Protein AF-A0A7J4UK68-F1 (afdb_monomer)

Mean predicted aligned error: 4.25 Å

Radius of gyration: 15.67 Å; Cα contacts (8 Å, |Δi|>4): 111; chains: 1; bounding box: 33×49×38 Å

Solvent-accessible surface area (backbone atoms only — not comparable to full-atom values): 6223 Å² total; per-residue (Å²): 132,87,74,78,76,81,84,72,88,60,66,45,38,49,62,58,52,48,53,48,48,51,52,18,62,73,66,70,40,68,66,47,45,50,53,46,51,52,51,61,76,72,34,47,72,47,62,86,43,76,67,27,53,55,52,22,52,55,50,51,54,52,35,52,75,68,73,45,90,70,57,71,64,58,43,44,47,46,29,35,31,35,73,73,72,41,66,44,77,67,91,58,50,81,61,53,70,70,45,83,86,41,47,75,104

Structure (mmCIF, N/CA/C/O backbone):
data_AF-A0A7J4UK68-F1
#
_entry.id   AF-A0A7J4UK68-F1
#
loop_
_atom_site.group_PDB
_atom_site.id
_atom_site.type_symbol
_atom_site.label_atom_id
_atom_site.label_alt_id
_atom_site.label_comp_id
_atom_site.label_asym_id
_atom_site.label_entity_id
_atom_site.label_seq_id
_atom_site.pdbx_PDB_ins_code
_atom_site.Cartn_x
_atom_site.Cartn_y
_atom_site.Cartn_z
_atom_site.occupancy
_atom_site.B_iso_or_equiv
_atom_site.auth_seq_id
_atom_site.auth_comp_id
_atom_site.auth_asym_id
_atom_site.auth_atom_id
_atom_site.pdbx_PDB_model_num
ATOM 1 N N . MET A 1 1 ? -19.623 -34.377 0.934 1.00 41.94 1 MET A N 1
ATOM 2 C CA . MET A 1 1 ? -19.146 -33.380 -0.044 1.00 41.94 1 MET A CA 1
ATOM 3 C C . MET A 1 1 ? -18.475 -32.278 0.755 1.00 41.94 1 MET A C 1
ATOM 5 O O . MET A 1 1 ? -19.178 -31.466 1.338 1.00 41.94 1 MET A O 1
ATOM 9 N N . TYR A 1 2 ? -17.153 -32.340 0.921 1.00 43.62 2 TYR A N 1
ATOM 10 C CA . TYR A 1 2 ? -16.415 -31.311 1.655 1.00 43.62 2 TYR A CA 1
ATOM 11 C C . TYR A 1 2 ? -16.404 -30.043 0.801 1.00 43.62 2 TYR A C 1
ATOM 13 O O . TYR A 1 2 ? -15.797 -30.022 -0.267 1.00 43.62 2 TYR A O 1
ATOM 21 N N . GLY A 1 3 ? -17.147 -29.024 1.230 1.00 48.81 3 GLY A N 1
ATOM 22 C CA . GLY A 1 3 ? -17.009 -27.686 0.677 1.00 48.81 3 GLY A CA 1
ATOM 23 C C . GLY A 1 3 ? -15.612 -27.193 1.022 1.00 48.81 3 GLY A C 1
ATOM 24 O O . GLY A 1 3 ? -15.271 -27.100 2.196 1.00 48.81 3 GLY A O 1
ATOM 25 N N . HIS A 1 4 ? -14.788 -26.941 0.011 1.00 53.34 4 HIS A N 1
ATOM 26 C CA . HIS A 1 4 ? -13.544 -26.216 0.211 1.00 53.34 4 HIS A CA 1
ATOM 27 C C . HIS A 1 4 ? -13.910 -24.803 0.676 1.00 53.34 4 HIS A C 1
ATOM 29 O O . HIS A 1 4 ? -14.329 -23.972 -0.130 1.00 53.34 4 HIS A O 1
ATOM 35 N N . GLU A 1 5 ? -13.792 -24.534 1.976 1.00 56.72 5 GLU A N 1
ATOM 36 C CA . GLU A 1 5 ? -13.681 -23.164 2.461 1.00 56.72 5 GLU A CA 1
ATOM 37 C C . GLU A 1 5 ? -12.430 -22.575 1.814 1.00 56.72 5 GLU A C 1
ATOM 39 O O . GLU A 1 5 ? -11.308 -23.007 2.077 1.00 56.72 5 GLU A O 1
ATOM 44 N N . ASN A 1 6 ? -12.622 -21.633 0.894 1.00 60.66 6 ASN A N 1
ATOM 45 C CA . ASN A 1 6 ? -11.520 -20.902 0.294 1.00 60.66 6 ASN A CA 1
ATOM 46 C C . ASN A 1 6 ? -11.016 -19.899 1.341 1.00 60.66 6 ASN A C 1
ATOM 48 O O . ASN A 1 6 ? -11.461 -18.752 1.383 1.00 60.66 6 ASN A O 1
ATOM 52 N N . THR A 1 7 ? -10.167 -20.357 2.259 1.00 75.94 7 THR A N 1
ATOM 53 C CA . THR A 1 7 ? -9.585 -19.515 3.305 1.00 75.94 7 THR A CA 1
ATOM 54 C C . THR A 1 7 ? -8.561 -18.579 2.667 1.00 75.94 7 THR A C 1
ATOM 56 O O . THR A 1 7 ? -7.412 -18.958 2.449 1.00 75.94 7 THR A O 1
ATOM 59 N N . ALA A 1 8 ? -8.986 -17.361 2.331 1.00 84.75 8 ALA A N 1
ATOM 60 C CA . ALA A 1 8 ? -8.096 -16.302 1.869 1.00 84.75 8 ALA A CA 1
ATOM 61 C C . ALA A 1 8 ? -7.626 -15.458 3.060 1.00 84.75 8 ALA A C 1
ATOM 63 O O . ALA A 1 8 ? -8.436 -15.013 3.874 1.00 84.75 8 ALA A O 1
ATOM 64 N N . VAL A 1 9 ? -6.319 -15.206 3.145 1.00 93.56 9 VAL A N 1
ATOM 65 C CA . VAL A 1 9 ? -5.770 -14.231 4.094 1.00 93.56 9 VAL A CA 1
ATOM 66 C C . VAL A 1 9 ? -6.004 -12.836 3.525 1.00 93.56 9 VAL A C 1
ATOM 68 O O . VAL A 1 9 ? -5.503 -12.507 2.451 1.00 93.56 9 VAL A O 1
ATOM 71 N N . LEU A 1 10 ? -6.773 -12.013 4.238 1.00 96.12 10 LEU A N 1
ATOM 72 C CA . LEU A 1 10 ? -6.981 -10.617 3.868 1.00 96.12 10 LEU A CA 1
ATOM 73 C C . LEU A 1 10 ? -5.874 -9.748 4.462 1.00 96.12 10 LEU A C 1
ATOM 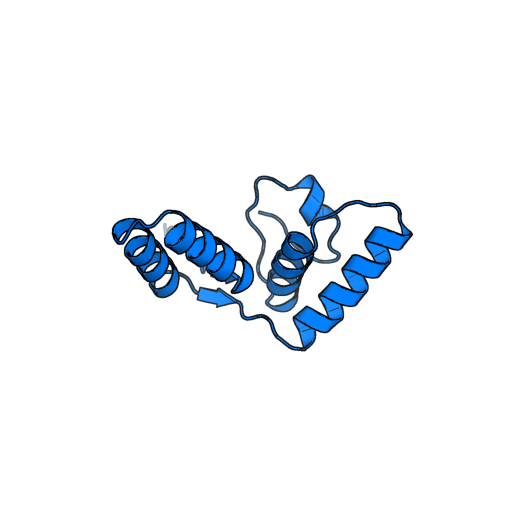75 O O . LEU A 1 10 ? -5.566 -9.825 5.654 1.00 96.12 10 LEU A O 1
ATOM 79 N N . ALA A 1 11 ? -5.303 -8.897 3.617 1.00 97.88 11 ALA A N 1
ATOM 80 C CA . ALA A 1 11 ? -4.207 -8.023 3.983 1.00 97.88 11 ALA A CA 1
ATOM 81 C C . ALA A 1 11 ? -4.419 -6.600 3.458 1.00 97.88 11 ALA A C 1
ATOM 83 O O . ALA A 1 11 ? -5.17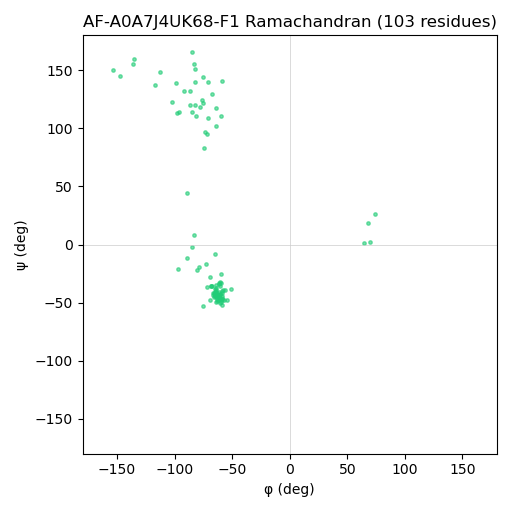2 -6.365 2.511 1.00 97.88 11 ALA A O 1
ATOM 84 N N . THR A 1 12 ? -3.728 -5.647 4.073 1.00 98.19 12 THR A N 1
ATOM 85 C CA . THR A 1 12 ? -3.592 -4.273 3.586 1.00 98.19 12 THR A CA 1
ATOM 86 C C . THR A 1 12 ? -2.143 -3.826 3.727 1.00 98.19 12 THR A C 1
ATOM 88 O O . THR A 1 12 ? -1.401 -4.355 4.551 1.00 98.19 12 THR A O 1
ATOM 91 N N . THR A 1 13 ? -1.711 -2.856 2.928 1.00 98.44 13 THR A N 1
ATOM 92 C CA . THR A 1 13 ? -0.350 -2.321 3.034 1.00 98.44 13 THR A CA 1
ATOM 93 C C . THR A 1 13 ? -0.264 -1.264 4.131 1.00 98.44 13 THR A C 1
ATOM 95 O O . THR A 1 13 ? -1.243 -0.574 4.438 1.00 98.44 13 THR A O 1
ATOM 98 N N . SER A 1 14 ? 0.929 -1.062 4.689 1.00 98.25 14 SER A N 1
ATOM 99 C CA . SER A 1 14 ? 1.181 0.052 5.608 1.00 98.25 14 SER A CA 1
ATOM 100 C C . SER A 1 14 ? 0.918 1.423 4.960 1.00 98.25 14 SER A C 1
ATOM 102 O O . SER A 1 14 ? 0.571 2.372 5.659 1.00 98.25 14 SER A O 1
ATOM 104 N N . VAL A 1 15 ? 1.015 1.523 3.626 1.00 98.31 15 VAL A N 1
ATOM 105 C CA . VAL A 1 15 ? 0.694 2.735 2.849 1.00 98.31 15 VAL A CA 1
ATOM 106 C C . VAL A 1 15 ? -0.808 3.014 2.853 1.00 98.31 15 VAL A C 1
ATOM 108 O O . VAL A 1 15 ? -1.207 4.131 3.174 1.00 98.31 15 VAL A O 1
ATOM 111 N N . ASN A 1 16 ? -1.642 2.002 2.593 1.00 98.19 16 ASN A N 1
ATOM 112 C CA . ASN A 1 16 ? -3.097 2.142 2.697 1.00 98.19 16 ASN A CA 1
ATOM 113 C C . ASN A 1 16 ? -3.509 2.517 4.125 1.00 98.19 16 ASN A C 1
ATOM 115 O O . ASN A 1 16 ? -4.356 3.384 4.329 1.00 98.19 16 ASN A O 1
ATOM 119 N N . LEU A 1 17 ? -2.900 1.876 5.129 1.00 98.31 17 LEU A N 1
ATOM 120 C CA . LEU A 1 17 ? -3.199 2.169 6.527 1.00 98.31 17 LEU A CA 1
ATOM 121 C C . LEU A 1 17 ? -2.807 3.608 6.901 1.00 98.31 17 LEU A C 1
ATOM 123 O O . LEU A 1 17 ? -3.560 4.290 7.596 1.00 98.31 17 LEU A O 1
ATOM 127 N N . PHE A 1 18 ? -1.677 4.100 6.387 1.00 98.19 18 PHE A N 1
ATOM 128 C CA . PHE A 1 18 ? -1.296 5.507 6.494 1.00 98.19 18 PHE A CA 1
ATOM 129 C C . PHE A 1 18 ? -2.348 6.436 5.868 1.00 98.19 18 PHE A C 1
ATOM 131 O O . PHE A 1 18 ? -2.745 7.408 6.511 1.00 98.19 18 PHE A O 1
ATOM 138 N N . GLU A 1 19 ? -2.834 6.146 4.656 1.00 98.06 19 GLU A N 1
ATOM 139 C CA . GLU A 1 19 ? -3.859 6.965 3.991 1.00 98.06 19 GLU A CA 1
ATOM 140 C C . GLU A 1 19 ? -5.172 7.005 4.787 1.00 98.06 19 GLU A C 1
ATOM 142 O 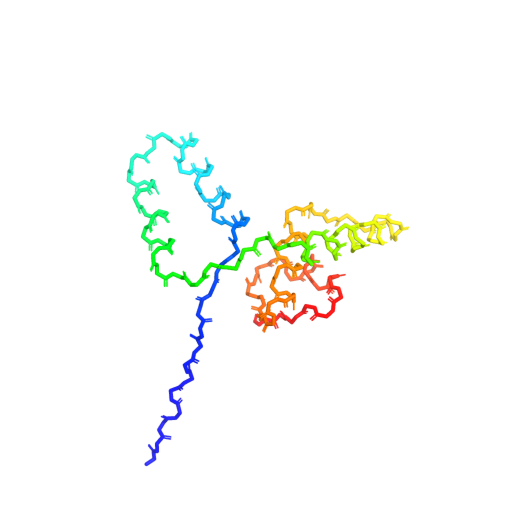O . GLU A 1 19 ? -5.770 8.075 4.942 1.00 98.06 19 GLU A O 1
ATOM 147 N N . LEU A 1 20 ? -5.584 5.867 5.353 1.00 98.25 20 LEU A N 1
ATOM 148 C CA . LEU A 1 20 ? -6.761 5.770 6.215 1.00 98.25 20 LEU A CA 1
ATOM 149 C C . LEU A 1 20 ? -6.602 6.594 7.496 1.00 98.25 20 LEU A C 1
ATOM 151 O O . LEU A 1 20 ? -7.483 7.393 7.819 1.00 98.25 20 LEU A O 1
ATOM 155 N N . PHE A 1 21 ? -5.476 6.460 8.205 1.00 98.50 21 PHE A N 1
ATOM 156 C CA . PHE A 1 21 ? -5.216 7.271 9.396 1.00 98.50 21 PHE A CA 1
ATOM 157 C C . PHE A 1 21 ? -5.156 8.757 9.059 1.00 98.50 21 PHE A C 1
ATOM 159 O O . PHE A 1 21 ? -5.781 9.559 9.752 1.00 98.50 21 PHE A O 1
ATOM 166 N N . TYR A 1 22 ? -4.464 9.135 7.982 1.00 98.44 22 TYR A N 1
ATOM 167 C CA . TYR A 1 22 ? -4.424 10.519 7.518 1.00 98.44 22 TYR A CA 1
ATOM 168 C C . TYR A 1 22 ? -5.838 11.069 7.291 1.00 98.44 22 TYR A C 1
ATOM 170 O O . TYR A 1 22 ? -6.163 12.142 7.799 1.00 98.44 22 TYR A O 1
ATOM 178 N N . GLY A 1 23 ? -6.703 10.323 6.596 1.00 98.19 23 GLY A N 1
ATOM 179 C CA . GLY A 1 23 ? -8.101 10.698 6.382 1.00 98.19 23 GLY A CA 1
ATOM 180 C C . GLY A 1 23 ? -8.894 10.824 7.686 1.00 98.19 23 GLY A C 1
ATOM 181 O O . GLY A 1 23 ? -9.592 11.821 7.891 1.00 98.19 23 GLY A O 1
ATOM 182 N N . ALA A 1 24 ? -8.745 9.861 8.598 1.00 98.31 24 ALA A N 1
ATOM 183 C CA . ALA A 1 24 ? -9.413 9.871 9.895 1.00 98.31 24 ALA A CA 1
ATOM 184 C C . ALA A 1 24 ? -9.010 11.093 10.736 1.00 98.31 24 ALA A C 1
ATOM 186 O O . ALA A 1 24 ? -9.883 11.845 11.175 1.00 98.31 24 ALA A O 1
ATOM 187 N N . TYR A 1 25 ? -7.711 11.361 10.886 1.00 98.38 25 TYR A N 1
ATOM 188 C CA . TYR A 1 25 ? -7.219 12.528 11.623 1.00 98.38 25 TYR A CA 1
ATOM 189 C C . TYR A 1 25 ? -7.606 13.846 10.953 1.00 98.38 25 TYR A C 1
ATOM 191 O O . TYR A 1 25 ? -8.049 14.770 11.634 1.00 98.38 25 TYR A O 1
ATOM 199 N N . LYS A 1 26 ? -7.518 13.927 9.621 1.00 98.31 26 LYS A N 1
ATOM 200 C CA . LYS A 1 26 ? -7.934 15.113 8.860 1.00 98.31 26 LYS A CA 1
ATOM 201 C C . LYS A 1 26 ? -9.422 15.423 9.029 1.00 98.31 26 LYS A C 1
ATOM 203 O O . LYS A 1 26 ? -9.797 16.590 9.022 1.00 98.31 26 LYS A O 1
ATOM 208 N N . SER A 1 27 ? -10.264 14.401 9.186 1.00 97.56 27 SER A N 1
ATOM 209 C CA . SER A 1 27 ? -11.705 14.579 9.398 1.00 97.56 27 SER A CA 1
ATOM 210 C C . SER A 1 27 ? -12.074 15.111 10.789 1.00 97.56 27 SER A C 1
ATOM 212 O O . SER A 1 27 ? -13.203 15.551 10.984 1.00 97.56 27 SER A O 1
ATOM 214 N N . GLY A 1 28 ? -11.164 15.036 11.770 1.00 95.69 28 GLY A N 1
ATOM 215 C CA . GLY A 1 28 ? -11.438 15.393 13.168 1.00 95.69 28 GLY A CA 1
ATOM 216 C C . GLY A 1 28 ? -12.382 14.432 13.910 1.00 95.69 28 GLY A C 1
ATOM 217 O O . GLY A 1 28 ? -12.698 14.661 15.075 1.00 95.69 28 GLY A O 1
ATOM 218 N N . SER A 1 29 ? -12.835 13.348 13.271 1.00 96.50 29 SER A N 1
ATOM 219 C CA . SER A 1 29 ? -13.770 12.378 13.848 1.00 96.50 29 SER A CA 1
ATOM 220 C C . SER A 1 29 ? -13.040 11.321 14.678 1.00 96.50 29 SER A C 1
ATOM 222 O O . SER A 1 29 ? -12.329 10.472 14.138 1.00 96.50 29 SER A O 1
ATOM 224 N N . HIS A 1 30 ? -13.276 11.306 15.995 1.00 97.38 30 HIS A N 1
ATOM 225 C CA . HIS A 1 30 ? -12.762 10.244 16.868 1.00 97.38 30 HIS A CA 1
ATOM 226 C C . HIS A 1 30 ? -13.289 8.860 16.465 1.00 97.38 30 HIS A C 1
ATOM 228 O O . HIS A 1 30 ? -12.547 7.883 16.504 1.00 97.38 30 HIS A O 1
ATOM 234 N N . LYS A 1 31 ? -14.545 8.793 16.004 1.00 98.19 31 LYS A N 1
ATOM 235 C CA . LYS A 1 31 ? -15.152 7.568 15.478 1.00 98.19 31 LYS A CA 1
ATOM 236 C C . LYS A 1 31 ? -14.332 6.992 14.317 1.00 98.19 31 LYS A C 1
ATOM 238 O O . LYS A 1 31 ? -13.998 5.816 14.353 1.00 98.19 31 LYS A O 1
ATOM 243 N N . ASN A 1 32 ? -13.941 7.820 13.346 1.00 98.19 32 ASN A N 1
ATOM 244 C CA . ASN A 1 32 ? -13.167 7.354 12.189 1.00 98.19 32 ASN A CA 1
ATOM 245 C C . ASN A 1 32 ? -11.788 6.830 12.616 1.00 98.19 32 ASN A C 1
ATOM 247 O O . ASN A 1 32 ? -11.287 5.868 12.048 1.00 98.19 32 ASN A O 1
ATOM 251 N N . ILE A 1 33 ? -11.167 7.438 13.634 1.00 98.50 33 ILE A N 1
ATOM 252 C CA . ILE A 1 33 ? -9.884 6.958 14.172 1.00 98.50 33 ILE A CA 1
ATOM 253 C C . ILE A 1 33 ? -10.042 5.557 14.778 1.00 98.50 33 ILE A C 1
ATOM 255 O O . ILE A 1 33 ? -9.163 4.717 14.591 1.00 98.50 33 ILE A O 1
ATOM 259 N N . LEU A 1 34 ? -11.140 5.302 15.496 1.00 98.50 34 LEU A N 1
ATOM 260 C CA . LEU A 1 34 ? -11.433 3.981 16.055 1.00 98.50 34 LEU A CA 1
ATOM 261 C C . LEU A 1 34 ? -11.687 2.950 14.949 1.00 98.50 34 LEU A C 1
ATOM 263 O O . LEU A 1 34 ? -11.060 1.900 14.964 1.00 98.50 34 LEU A O 1
ATOM 267 N N . GLU A 1 35 ? -12.485 3.290 13.935 1.00 98.25 35 GLU A N 1
ATOM 268 C CA . GLU A 1 35 ? -12.749 2.396 12.797 1.00 98.25 35 GLU A CA 1
ATOM 269 C C . GLU A 1 35 ? -11.461 2.005 12.050 1.00 98.25 35 GLU A C 1
ATOM 271 O O . GLU A 1 35 ? -11.276 0.845 11.686 1.00 98.25 35 GLU A O 1
ATOM 276 N N . VAL A 1 36 ? -10.519 2.938 11.864 1.00 98.31 36 VAL A N 1
ATOM 277 C CA . VAL A 1 36 ? -9.224 2.618 11.238 1.00 98.31 36 VAL A CA 1
ATOM 278 C C . VAL A 1 36 ? -8.364 1.712 12.128 1.00 98.31 36 VAL A C 1
ATOM 280 O O . VAL A 1 36 ? -7.688 0.821 11.612 1.00 98.31 36 VAL A O 1
ATOM 283 N N . LYS A 1 37 ? -8.402 1.880 13.457 1.00 98.31 37 LYS A N 1
ATOM 284 C CA . LYS A 1 37 ? -7.723 0.959 14.388 1.00 98.31 37 LYS A CA 1
ATOM 285 C C . LYS A 1 37 ? -8.330 -0.443 14.341 1.00 98.31 37 LYS A C 1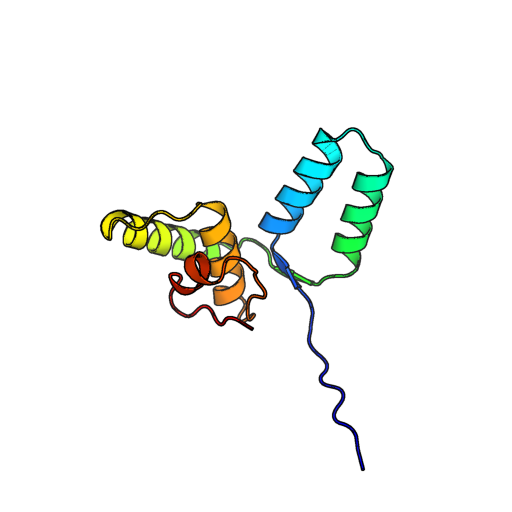
ATOM 287 O O . LYS A 1 37 ? -7.588 -1.420 14.385 1.00 98.31 37 LYS A O 1
ATOM 292 N N . ASP A 1 38 ? -9.646 -0.550 14.201 1.00 98.19 38 ASP A N 1
ATOM 293 C CA . ASP A 1 38 ? -10.318 -1.842 14.056 1.00 98.19 38 ASP A CA 1
ATOM 294 C C . ASP A 1 38 ? -9.902 -2.539 12.751 1.00 98.19 38 ASP A C 1
ATOM 296 O O . ASP A 1 38 ? -9.594 -3.733 12.763 1.00 98.19 38 ASP A O 1
ATOM 300 N N . ILE A 1 39 ? -9.781 -1.791 11.645 1.00 97.19 39 ILE A N 1
ATOM 301 C CA . ILE A 1 39 ? -9.213 -2.297 10.381 1.00 97.19 39 ILE A CA 1
ATOM 302 C C . ILE A 1 39 ? -7.777 -2.790 10.588 1.00 97.19 39 ILE A C 1
ATOM 304 O O . ILE A 1 39 ? -7.450 -3.898 10.161 1.00 97.19 39 ILE A O 1
ATOM 308 N N . GLN A 1 40 ? -6.927 -2.001 11.257 1.00 97.69 40 GLN A N 1
ATOM 309 C CA . GLN A 1 40 ? -5.541 -2.384 11.545 1.00 97.69 40 GLN A CA 1
ATOM 310 C C . GLN A 1 40 ? -5.454 -3.708 12.314 1.00 97.69 40 GLN A C 1
ATOM 312 O O . GLN A 1 40 ? -4.569 -4.512 12.040 1.00 97.69 40 GLN A O 1
ATOM 317 N N . ASN A 1 41 ? -6.359 -3.933 13.266 1.00 97.38 41 ASN A N 1
ATOM 318 C CA . ASN A 1 41 ? -6.370 -5.142 14.090 1.00 97.38 41 ASN A CA 1
ATOM 319 C C . ASN A 1 41 ? -6.967 -6.363 13.371 1.00 97.38 41 ASN A C 1
ATOM 321 O O . ASN A 1 41 ? -6.734 -7.492 13.796 1.00 97.38 41 ASN A O 1
ATOM 325 N N . SER A 1 42 ? -7.745 -6.145 12.308 1.00 96.69 42 SER A N 1
ATOM 326 C CA . SER A 1 42 ? -8.485 -7.204 11.608 1.00 96.69 42 SER A CA 1
ATOM 327 C C . SER A 1 42 ? -7.765 -7.744 10.371 1.00 96.69 42 SER A C 1
ATOM 329 O O . SER A 1 42 ? -8.087 -8.837 9.910 1.00 96.69 42 SER A O 1
ATOM 331 N N . LEU A 1 43 ? -6.824 -6.984 9.804 1.00 97.00 43 LEU A N 1
ATOM 332 C CA . LEU A 1 43 ? -6.121 -7.334 8.569 1.00 97.00 43 LEU A CA 1
ATOM 333 C C . LEU A 1 43 ? -4.645 -7.627 8.824 1.00 97.00 43 LEU A C 1
ATOM 335 O O . LEU A 1 43 ? -4.002 -7.000 9.664 1.00 97.00 43 LEU A O 1
ATOM 339 N N . HIS A 1 44 ? -4.076 -8.528 8.025 1.00 97.69 44 HIS A N 1
ATOM 340 C CA . HIS A 1 44 ? -2.628 -8.673 7.976 1.00 97.69 44 HIS A CA 1
ATOM 341 C C . HIS A 1 44 ? -1.994 -7.417 7.352 1.00 97.69 44 HIS A C 1
ATOM 343 O O . HIS A 1 44 ? -2.423 -6.961 6.291 1.00 97.69 44 HIS A O 1
ATOM 349 N N . ILE A 1 45 ? -0.985 -6.838 8.009 1.00 98.12 45 ILE A N 1
ATOM 350 C CA . ILE A 1 45 ? -0.339 -5.609 7.534 1.00 98.12 45 ILE A CA 1
ATOM 351 C C . ILE A 1 45 ? 0.939 -5.948 6.770 1.00 98.12 45 ILE A C 1
ATOM 353 O O . ILE A 1 45 ? 1.924 -6.391 7.359 1.00 98.12 45 ILE A O 1
ATOM 357 N N . LEU A 1 46 ? 0.932 -5.671 5.468 1.00 98.44 46 LEU A N 1
ATOM 358 C CA . LEU A 1 46 ? 2.105 -5.769 4.606 1.00 98.44 46 LEU A CA 1
ATOM 359 C C . LEU A 1 46 ? 2.955 -4.508 4.774 1.00 98.44 46 LEU A C 1
ATOM 361 O O . LEU A 1 46 ? 2.550 -3.405 4.388 1.00 98.44 46 LEU A O 1
ATOM 365 N N . ASN A 1 47 ? 4.123 -4.657 5.392 1.00 97.94 47 ASN A N 1
ATOM 366 C CA . ASN A 1 47 ? 4.990 -3.532 5.718 1.00 97.94 47 ASN A CA 1
ATOM 367 C C . ASN A 1 47 ? 5.846 -3.099 4.524 1.00 97.94 47 ASN A C 1
ATOM 369 O O . ASN A 1 47 ? 6.236 -3.897 3.677 1.00 97.94 47 ASN A O 1
ATOM 373 N N . LEU A 1 48 ? 6.198 -1.814 4.493 1.00 97.00 48 LEU A N 1
ATOM 374 C CA . LEU A 1 48 ? 7.141 -1.284 3.516 1.00 97.00 48 LEU A CA 1
ATOM 375 C C . LEU A 1 48 ? 8.568 -1.735 3.870 1.00 97.00 48 LEU A C 1
ATOM 377 O O . LEU A 1 48 ? 9.226 -1.138 4.721 1.00 97.00 48 LEU A O 1
ATOM 381 N N . SER A 1 49 ? 9.028 -2.804 3.224 1.00 98.00 49 SER A N 1
ATOM 382 C CA . SER A 1 49 ? 10.364 -3.378 3.407 1.00 98.00 49 SER A CA 1
ATOM 383 C C . SER A 1 49 ? 11.432 -2.690 2.545 1.00 98.00 49 SER A C 1
ATOM 385 O O . SER A 1 49 ? 11.123 -1.976 1.588 1.00 98.00 49 SER A O 1
ATOM 387 N N . SER A 1 50 ? 12.713 -2.936 2.850 1.00 97.81 50 SER A N 1
ATOM 388 C CA . SER A 1 50 ? 13.848 -2.473 2.030 1.00 97.81 50 SER A CA 1
ATOM 389 C C . SER A 1 50 ? 13.769 -2.992 0.585 1.00 97.81 50 SER A C 1
ATOM 391 O O . SER A 1 50 ? 14.030 -2.256 -0.366 1.00 97.81 50 SER A O 1
ATOM 393 N N . THR A 1 51 ? 13.339 -4.242 0.407 1.00 97.88 51 THR A N 1
ATOM 394 C CA . THR A 1 51 ? 13.113 -4.846 -0.910 1.00 97.88 51 THR A CA 1
ATOM 395 C C . THR A 1 51 ? 11.987 -4.140 -1.663 1.00 97.88 51 THR A C 1
ATOM 397 O O . THR A 1 51 ? 12.149 -3.809 -2.841 1.00 97.88 51 THR A O 1
ATOM 400 N N . ALA A 1 52 ? 10.870 -3.847 -0.986 1.00 97.69 52 ALA A N 1
ATOM 401 C CA . ALA A 1 52 ? 9.744 -3.145 -1.591 1.00 97.69 52 ALA A CA 1
ATOM 402 C C . ALA A 1 52 ? 10.110 -1.713 -2.014 1.00 97.69 52 ALA A C 1
ATOM 404 O O . ALA A 1 52 ? 9.750 -1.305 -3.117 1.00 97.69 52 ALA A O 1
ATOM 405 N N . VAL A 1 53 ? 10.870 -0.957 -1.206 1.00 97.38 53 VAL A N 1
ATOM 406 C CA . VAL A 1 53 ? 11.280 0.413 -1.588 1.00 97.38 53 VAL A CA 1
ATOM 407 C C . VAL A 1 53 ? 12.212 0.424 -2.797 1.00 97.38 53 VAL A C 1
ATOM 409 O O . VAL A 1 53 ? 12.028 1.245 -3.697 1.00 97.38 53 VAL A O 1
ATOM 412 N N . GLU A 1 54 ? 13.178 -0.497 -2.867 1.00 98.31 54 GLU A N 1
ATOM 413 C CA . GLU A 1 5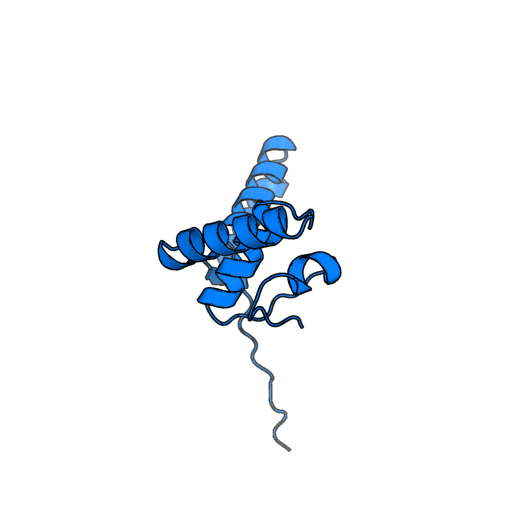4 ? 14.093 -0.578 -4.009 1.00 98.31 54 GLU A CA 1
ATOM 414 C C . GLU A 1 54 ? 13.330 -0.928 -5.293 1.00 98.31 54 GLU A C 1
ATOM 416 O O . GLU A 1 54 ? 13.509 -0.289 -6.337 1.00 98.31 54 GLU A O 1
ATOM 421 N N . ARG A 1 55 ? 12.434 -1.917 -5.216 1.00 97.94 55 ARG A N 1
ATOM 422 C CA . ARG A 1 55 ? 11.630 -2.348 -6.360 1.00 97.94 55 ARG A CA 1
ATOM 423 C C . ARG A 1 55 ? 10.617 -1.285 -6.789 1.00 97.94 55 ARG A C 1
ATOM 425 O O . ARG A 1 55 ? 10.432 -1.089 -7.991 1.00 97.94 55 ARG A O 1
ATOM 432 N N . ALA A 1 56 ? 10.041 -0.537 -5.850 1.00 97.94 56 ALA A N 1
ATOM 433 C CA . ALA A 1 56 ? 9.114 0.547 -6.155 1.00 97.94 56 ALA A CA 1
ATOM 434 C C . ALA A 1 56 ? 9.835 1.689 -6.880 1.00 97.94 56 ALA A C 1
ATOM 436 O O . ALA A 1 56 ? 9.343 2.181 -7.895 1.00 97.94 56 ALA A O 1
ATOM 437 N N . GLY A 1 57 ? 11.039 2.058 -6.426 1.00 97.81 57 GLY A N 1
ATOM 438 C CA . GLY A 1 57 ? 11.868 3.069 -7.085 1.00 97.81 57 GLY A CA 1
ATOM 439 C C . GLY A 1 57 ? 12.236 2.682 -8.520 1.00 97.81 57 GLY A C 1
ATOM 440 O O . GLY A 1 57 ? 12.051 3.478 -9.443 1.00 97.81 57 GLY A O 1
ATOM 441 N N . LYS A 1 58 ? 12.681 1.434 -8.729 1.00 97.81 58 LYS A N 1
ATOM 442 C CA . LYS A 1 58 ? 12.958 0.887 -10.070 1.00 97.81 58 LYS A CA 1
ATOM 443 C C . LYS A 1 58 ? 11.717 0.926 -10.967 1.00 97.81 58 LYS A C 1
ATOM 445 O O . LYS A 1 58 ? 11.801 1.371 -12.111 1.00 97.81 58 LYS A O 1
ATOM 450 N N . THR A 1 59 ? 10.570 0.508 -10.436 1.00 97.25 59 THR A N 1
ATOM 451 C CA . THR A 1 59 ? 9.295 0.464 -11.165 1.00 97.25 59 THR A CA 1
ATOM 452 C C . THR A 1 59 ? 8.824 1.861 -11.562 1.00 97.25 59 THR A C 1
ATOM 454 O O . THR A 1 59 ? 8.534 2.100 -12.733 1.00 97.25 59 THR A O 1
ATOM 457 N N . LEU A 1 60 ? 8.809 2.815 -10.627 1.00 97.06 60 LEU A N 1
ATOM 458 C CA . LEU A 1 60 ? 8.377 4.188 -10.893 1.00 97.06 60 LEU A CA 1
ATOM 459 C C . LEU A 1 60 ? 9.272 4.868 -11.938 1.00 97.06 60 LEU A C 1
ATOM 461 O O . LEU A 1 60 ? 8.767 5.492 -12.870 1.00 97.06 60 LEU A O 1
ATOM 465 N N . ALA A 1 61 ? 10.595 4.698 -11.834 1.00 97.00 61 ALA A N 1
ATOM 466 C CA . ALA A 1 61 ? 11.541 5.243 -12.806 1.00 97.00 61 ALA A CA 1
ATOM 46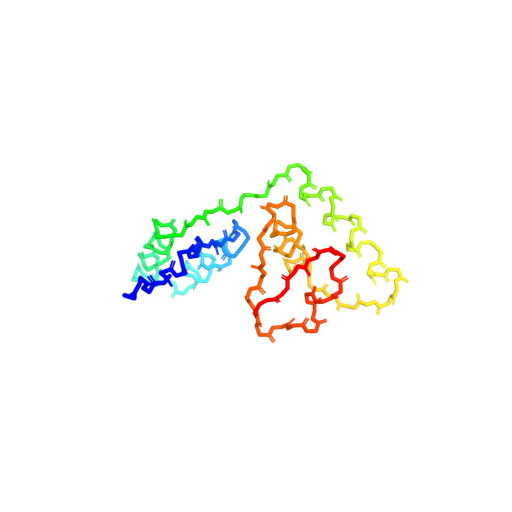7 C C . ALA A 1 61 ? 11.307 4.682 -14.221 1.00 97.00 61 ALA A C 1
ATOM 469 O O . ALA A 1 61 ? 11.320 5.437 -15.197 1.00 97.00 61 ALA A O 1
ATOM 470 N N . ALA A 1 62 ? 11.053 3.375 -14.340 1.00 96.50 62 ALA A N 1
ATOM 471 C CA . ALA A 1 62 ? 10.743 2.740 -15.617 1.00 96.50 62 ALA A CA 1
ATOM 472 C C . ALA A 1 62 ? 9.421 3.255 -16.216 1.00 96.50 62 ALA A C 1
ATOM 474 O O . ALA A 1 62 ? 9.374 3.583 -17.402 1.00 96.50 62 ALA A O 1
ATOM 475 N N . LEU A 1 63 ? 8.372 3.392 -15.398 1.00 95.06 63 LEU A N 1
ATOM 476 C CA . LEU A 1 63 ? 7.069 3.905 -15.834 1.00 95.06 63 LEU A CA 1
ATOM 477 C C . LEU A 1 63 ? 7.148 5.369 -16.281 1.00 95.06 63 LEU A C 1
ATOM 479 O O . LEU A 1 63 ? 6.623 5.712 -17.341 1.00 95.06 63 LEU A O 1
ATOM 483 N N . HIS A 1 64 ? 7.875 6.213 -15.546 1.00 94.75 64 HIS A N 1
ATOM 484 C CA . HIS A 1 64 ? 8.117 7.601 -15.941 1.00 94.75 64 HIS A CA 1
ATOM 485 C C . HIS A 1 64 ? 8.890 7.699 -17.257 1.00 94.75 64 HIS A C 1
ATOM 487 O O . HIS A 1 64 ? 8.507 8.468 -18.138 1.00 94.75 64 HIS A O 1
ATOM 493 N N . LYS A 1 65 ? 9.935 6.881 -17.437 1.00 95.94 65 LYS A N 1
ATOM 494 C CA . LYS A 1 65 ? 10.689 6.820 -18.698 1.00 95.94 65 LYS A CA 1
ATOM 495 C C . LYS A 1 65 ? 9.807 6.398 -19.879 1.00 95.94 65 LYS A C 1
ATOM 497 O O . LYS A 1 65 ? 10.025 6.860 -20.994 1.00 95.94 65 LYS A O 1
ATOM 502 N N . ALA A 1 66 ? 8.803 5.559 -19.634 1.00 94.25 66 ALA A N 1
ATOM 503 C CA . ALA A 1 66 ? 7.813 5.136 -20.621 1.00 94.25 66 ALA A CA 1
ATOM 504 C C . ALA A 1 66 ? 6.646 6.133 -20.808 1.00 94.25 66 ALA A C 1
ATOM 506 O O . ALA A 1 66 ? 5.659 5.794 -21.459 1.00 94.25 66 ALA A O 1
ATOM 507 N N . GLY A 1 67 ? 6.704 7.334 -20.216 1.00 93.69 67 GLY A N 1
ATOM 508 C CA . GLY A 1 67 ? 5.641 8.344 -20.315 1.00 93.69 67 GLY A CA 1
ATOM 509 C C . GLY A 1 67 ? 4.339 7.951 -19.611 1.00 93.69 67 GLY A C 1
ATOM 510 O O . GLY A 1 67 ? 3.273 8.486 -19.910 1.00 93.69 67 GLY A O 1
ATOM 511 N N . THR A 1 68 ? 4.401 6.987 -18.693 1.00 90.50 68 THR A N 1
ATOM 512 C CA . THR A 1 68 ? 3.231 6.444 -18.011 1.00 90.50 68 THR A CA 1
ATOM 513 C C . THR A 1 68 ? 3.036 7.126 -16.663 1.00 90.50 68 THR A C 1
ATOM 515 O O . THR A 1 68 ? 3.833 6.948 -15.745 1.00 90.50 68 THR A O 1
ATOM 518 N N . LEU A 1 69 ? 1.941 7.877 -16.535 1.00 87.25 69 LEU A N 1
ATOM 519 C CA . LEU A 1 69 ? 1.542 8.500 -15.274 1.00 87.25 69 LEU A CA 1
ATOM 520 C C . LEU A 1 69 ? 0.920 7.465 -14.333 1.00 87.25 69 LEU A C 1
ATOM 522 O O . LEU A 1 69 ? -0.053 6.795 -14.694 1.00 87.25 69 LEU A O 1
ATOM 526 N N . ILE A 1 70 ? 1.481 7.359 -13.135 1.00 91.81 70 ILE A N 1
ATOM 527 C CA . ILE A 1 70 ? 0.962 6.586 -12.009 1.00 91.81 70 ILE A CA 1
ATOM 528 C C . ILE A 1 70 ? 1.337 7.312 -10.716 1.00 91.81 70 ILE A C 1
ATOM 530 O O . ILE A 1 70 ? 2.405 7.917 -10.628 1.00 91.81 70 ILE A O 1
ATOM 534 N N . GLU A 1 71 ? 0.467 7.257 -9.715 1.00 94.06 71 GLU A N 1
ATOM 535 C CA . GLU A 1 71 ? 0.753 7.867 -8.421 1.00 94.06 71 GLU A CA 1
ATOM 536 C C . GLU A 1 71 ? 1.832 7.076 -7.677 1.00 94.06 71 GLU A C 1
ATOM 538 O O . GLU A 1 71 ? 1.823 5.844 -7.658 1.00 94.06 71 GLU A O 1
ATOM 543 N N . PHE A 1 72 ? 2.752 7.773 -7.005 1.00 94.56 72 PHE A N 1
ATOM 544 C CA . PHE A 1 72 ? 3.844 7.103 -6.291 1.00 94.56 72 PHE A CA 1
ATOM 545 C C . PHE A 1 72 ? 3.322 6.147 -5.203 1.00 94.56 72 PHE A C 1
ATOM 547 O O . PHE A 1 72 ? 3.921 5.100 -4.968 1.00 94.56 72 PHE A O 1
ATOM 554 N N . ARG A 1 73 ? 2.190 6.485 -4.561 1.00 95.69 73 ARG A N 1
ATOM 555 C CA . ARG A 1 73 ? 1.543 5.629 -3.556 1.00 95.69 73 ARG A CA 1
ATOM 556 C C . ARG A 1 73 ? 1.004 4.345 -4.176 1.00 95.69 73 ARG A C 1
ATOM 558 O O . ARG A 1 73 ? 1.253 3.289 -3.610 1.00 95.69 73 ARG A O 1
ATOM 565 N N . ASP A 1 74 ? 0.387 4.411 -5.359 1.00 96.50 74 ASP A N 1
ATOM 566 C CA . ASP A 1 74 ? -0.057 3.219 -6.098 1.00 96.50 74 ASP A CA 1
ATOM 567 C C . ASP A 1 74 ? 1.134 2.295 -6.402 1.00 96.50 74 ASP A C 1
ATOM 569 O O . ASP A 1 74 ? 1.046 1.082 -6.213 1.00 96.50 74 ASP A O 1
ATOM 573 N N . VAL A 1 75 ? 2.285 2.855 -6.800 1.00 97.69 75 VAL A N 1
ATOM 574 C CA . VAL A 1 75 ? 3.501 2.053 -7.027 1.00 97.69 75 VAL A CA 1
ATOM 575 C C . VAL A 1 75 ? 3.994 1.398 -5.739 1.00 97.69 75 VAL A C 1
ATOM 577 O O . VAL A 1 75 ? 4.345 0.219 -5.765 1.00 97.69 75 VAL A O 1
ATOM 580 N N . LEU A 1 76 ? 3.993 2.115 -4.611 1.00 98.25 76 LEU A N 1
ATOM 581 C CA . LEU A 1 76 ? 4.360 1.532 -3.318 1.00 98.25 76 LEU A CA 1
ATOM 582 C C . LEU A 1 76 ? 3.398 0.407 -2.917 1.00 98.25 76 LEU A C 1
ATOM 584 O O . LEU A 1 76 ? 3.855 -0.675 -2.564 1.00 98.25 76 LEU A O 1
ATOM 588 N N . ILE A 1 77 ? 2.085 0.629 -3.015 1.00 98.38 77 ILE A N 1
ATOM 589 C CA . ILE A 1 77 ? 1.054 -0.358 -2.662 1.00 98.38 77 ILE A CA 1
ATOM 590 C C . ILE A 1 77 ? 1.219 -1.627 -3.495 1.00 98.38 77 ILE A C 1
ATOM 592 O O . ILE A 1 77 ? 1.296 -2.724 -2.944 1.00 98.38 77 ILE A O 1
ATOM 596 N N . GLY A 1 78 ? 1.296 -1.479 -4.819 1.00 97.94 78 GLY A N 1
ATOM 597 C CA . GLY A 1 78 ? 1.407 -2.623 -5.713 1.00 97.94 78 GLY A CA 1
ATOM 598 C C . GLY A 1 78 ? 2.736 -3.356 -5.568 1.00 97.94 78 GLY A C 1
ATOM 599 O O . GLY A 1 78 ? 2.754 -4.578 -5.619 1.00 97.94 78 GLY A O 1
ATOM 600 N N . THR A 1 79 ? 3.834 -2.642 -5.313 1.00 98.25 79 THR A N 1
ATOM 601 C CA . THR A 1 79 ? 5.135 -3.292 -5.106 1.00 98.25 79 THR A CA 1
ATOM 602 C C . THR A 1 79 ? 5.210 -4.021 -3.766 1.00 98.25 79 THR A C 1
ATOM 604 O O . THR A 1 79 ? 5.801 -5.091 -3.705 1.00 98.25 79 THR A O 1
ATOM 607 N N . ILE A 1 80 ? 4.608 -3.488 -2.695 1.00 98.62 80 ILE A N 1
ATOM 608 C CA . ILE A 1 80 ? 4.503 -4.221 -1.424 1.00 98.62 80 ILE A CA 1
ATOM 609 C C . ILE A 1 80 ? 3.724 -5.520 -1.650 1.00 98.62 80 ILE A C 1
ATOM 611 O O . ILE A 1 80 ? 4.197 -6.581 -1.263 1.00 98.62 80 ILE A O 1
ATOM 615 N N . ALA A 1 81 ? 2.558 -5.448 -2.301 1.00 98.31 81 ALA A N 1
ATOM 616 C CA . ALA A 1 81 ? 1.753 -6.635 -2.582 1.00 98.31 81 ALA A CA 1
ATOM 617 C C . ALA A 1 81 ? 2.524 -7.666 -3.426 1.00 98.31 81 ALA A C 1
ATOM 619 O O . ALA A 1 81 ? 2.525 -8.845 -3.089 1.00 98.31 81 ALA A O 1
ATOM 620 N N . GLU A 1 82 ? 3.234 -7.219 -4.466 1.00 98.06 82 GLU A N 1
ATOM 621 C CA . GLU A 1 82 ? 4.051 -8.087 -5.320 1.00 98.06 82 GLU A CA 1
ATOM 622 C C . GLU A 1 82 ? 5.204 -8.751 -4.557 1.00 98.06 82 GLU A C 1
ATOM 624 O O . GLU A 1 82 ? 5.373 -9.964 -4.653 1.00 98.06 82 GLU A O 1
ATOM 629 N N . VAL A 1 83 ? 5.962 -7.991 -3.762 1.00 98.06 83 VAL A N 1
ATOM 630 C CA . VAL A 1 83 ? 7.098 -8.518 -2.988 1.00 98.06 83 VAL A CA 1
ATOM 631 C C . VAL A 1 83 ? 6.646 -9.526 -1.934 1.00 98.06 83 VAL A C 1
ATOM 633 O O . VAL A 1 83 ? 7.330 -10.522 -1.711 1.00 98.06 83 VAL A O 1
ATOM 636 N N . GLU A 1 84 ? 5.496 -9.288 -1.307 1.00 97.69 84 GLU A N 1
ATOM 637 C CA . GLU A 1 84 ? 4.935 -10.167 -0.277 1.00 97.69 84 GLU A CA 1
ATOM 638 C C . GLU A 1 84 ? 4.115 -11.333 -0.868 1.00 97.69 84 GLU A C 1
ATOM 640 O O . GLU A 1 84 ? 3.620 -12.178 -0.124 1.00 97.69 84 GLU A O 1
ATOM 645 N N . GLY A 1 85 ? 3.959 -11.406 -2.197 1.00 96.25 85 GLY A N 1
ATOM 646 C CA . GLY A 1 85 ? 3.250 -12.495 -2.879 1.00 96.25 85 GLY A CA 1
ATOM 647 C C . GLY A 1 85 ? 1.722 -12.453 -2.747 1.00 96.25 85 GLY A C 1
ATOM 648 O O . GLY A 1 85 ? 1.068 -13.492 -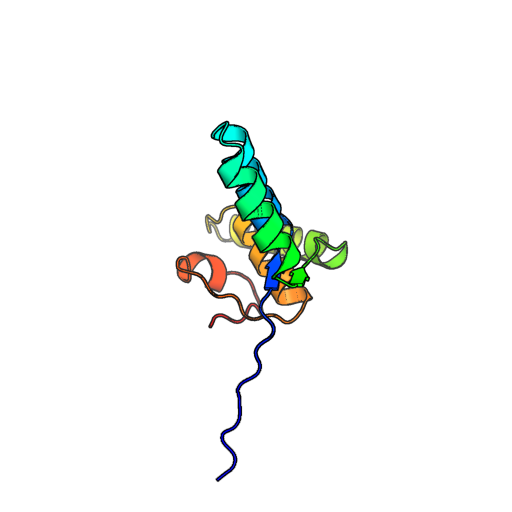2.823 1.00 96.25 85 GLY A O 1
ATOM 649 N N . PHE A 1 86 ? 1.139 -11.270 -2.541 1.00 97.50 86 PHE A N 1
ATOM 650 C CA . PHE A 1 86 ? -0.309 -11.064 -2.462 1.00 97.50 86 PHE A CA 1
ATOM 651 C C . PHE A 1 86 ? -0.882 -10.554 -3.790 1.00 97.50 86 PHE A C 1
ATOM 653 O O . PHE A 1 86 ? -0.339 -9.644 -4.418 1.00 97.50 86 PHE A O 1
ATOM 660 N 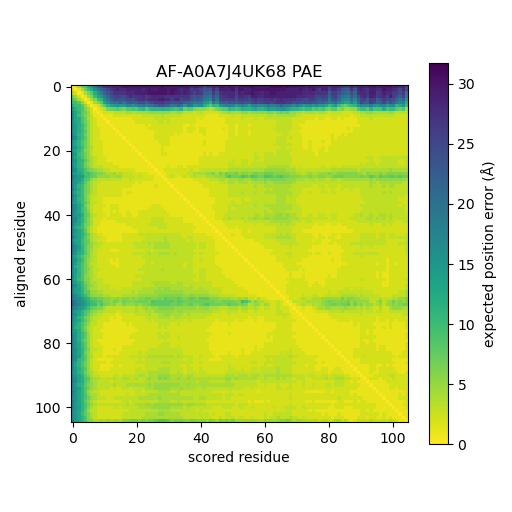N . SER A 1 87 ? -2.052 -11.074 -4.176 1.00 96.69 87 SER A N 1
ATOM 661 C CA . SER A 1 87 ? -2.852 -10.472 -5.249 1.00 96.69 87 SER A CA 1
ATOM 662 C C . SER A 1 87 ? -3.562 -9.208 -4.757 1.00 96.69 87 SER A C 1
ATOM 664 O O . SER A 1 87 ? -4.013 -9.129 -3.611 1.00 96.69 8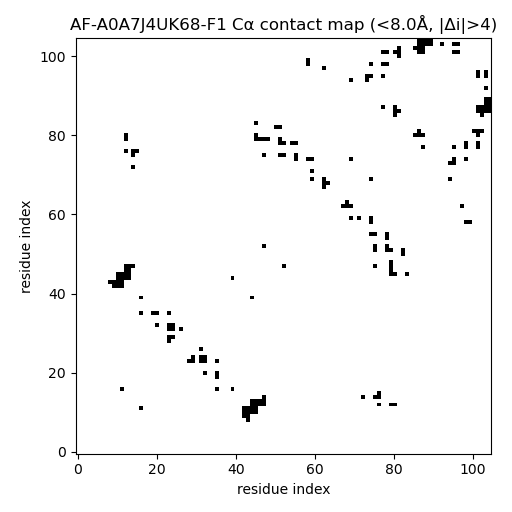7 SER A O 1
ATOM 666 N N . LEU A 1 88 ? -3.684 -8.204 -5.625 1.00 97.44 88 LEU A N 1
ATOM 667 C CA . LEU A 1 88 ? -4.283 -6.922 -5.276 1.00 97.44 88 LEU A CA 1
ATOM 668 C C . LEU A 1 88 ? -5.719 -6.800 -5.790 1.00 97.44 88 LEU A C 1
ATOM 670 O O . LEU A 1 88 ? -5.981 -6.799 -6.998 1.00 97.44 88 LEU A O 1
ATOM 674 N N . LYS A 1 89 ? -6.648 -6.561 -4.858 1.00 97.00 89 LYS A N 1
ATOM 675 C CA . LYS A 1 89 ? -8.014 -6.140 -5.175 1.00 97.00 89 LYS A CA 1
ATOM 676 C C . LYS A 1 89 ? -8.080 -4.622 -5.312 1.00 97.00 89 LYS A C 1
ATOM 678 O O . LYS A 1 89 ? -7.786 -3.895 -4.369 1.00 97.00 89 LYS A O 1
ATOM 683 N N . THR A 1 90 ? -8.487 -4.125 -6.479 1.00 96.38 90 THR A N 1
ATOM 684 C CA . THR A 1 90 ? -8.543 -2.678 -6.742 1.00 96.38 90 THR A CA 1
ATOM 685 C C . THR A 1 90 ? -9.588 -2.315 -7.795 1.00 96.38 90 THR A C 1
ATOM 687 O O . THR A 1 90 ? -9.858 -3.090 -8.718 1.00 96.38 90 THR A O 1
ATOM 690 N N . TYR A 1 91 ? -10.145 -1.106 -7.684 1.00 94.62 91 TYR A N 1
ATOM 691 C CA . TYR A 1 91 ? -10.937 -0.480 -8.748 1.00 94.62 91 TYR A CA 1
ATOM 692 C C . TYR A 1 91 ? -10.050 0.175 -9.823 1.00 94.62 91 TYR A C 1
ATOM 694 O O . TYR A 1 91 ? -10.459 0.284 -10.977 1.00 94.62 91 TYR A O 1
ATOM 702 N N . ASN A 1 92 ? -8.797 0.518 -9.502 1.00 93.94 92 ASN A N 1
ATOM 703 C CA . ASN A 1 92 ? -7.851 1.177 -10.412 1.00 93.94 92 ASN A CA 1
ATOM 704 C C . ASN A 1 92 ? -7.019 0.170 -11.221 1.00 93.94 92 ASN A C 1
ATOM 706 O O . ASN A 1 92 ? -5.808 0.332 -11.381 1.00 93.94 92 ASN A O 1
ATOM 710 N N . LYS A 1 93 ? -7.654 -0.883 -11.758 1.00 94.12 93 LYS A N 1
ATOM 711 C CA . LYS A 1 93 ? -6.955 -2.003 -12.422 1.00 94.12 93 LYS A CA 1
ATOM 712 C C . LYS A 1 93 ? -5.960 -1.548 -13.495 1.00 94.12 93 LYS A C 1
ATOM 714 O O . LYS A 1 93 ? -4.866 -2.087 -13.567 1.00 94.12 93 LYS A O 1
ATOM 719 N N . LYS A 1 94 ? -6.300 -0.508 -14.268 1.00 93.00 94 LYS A N 1
ATOM 720 C CA . LYS A 1 94 ? -5.435 0.073 -15.314 1.00 93.00 94 LYS A CA 1
ATOM 721 C C . LYS A 1 94 ? -4.110 0.636 -14.779 1.00 93.00 94 LYS A C 1
ATOM 723 O O . LYS A 1 94 ? -3.118 0.626 -15.501 1.00 93.00 94 LYS A O 1
ATOM 728 N N . HIS A 1 95 ? -4.097 1.189 -13.565 1.00 93.00 95 HIS A N 1
ATOM 729 C CA . HIS A 1 95 ? -2.871 1.711 -12.957 1.00 93.00 95 HIS A CA 1
ATOM 730 C C . HIS A 1 95 ? -2.005 0.554 -12.471 1.00 93.00 95 HIS A C 1
ATOM 732 O O . HIS A 1 95 ? -0.852 0.432 -12.874 1.00 93.00 95 HIS A O 1
ATOM 738 N N . PHE A 1 96 ? -2.593 -0.338 -11.678 1.00 95.81 96 PHE A N 1
ATOM 739 C CA . PHE A 1 96 ? -1.863 -1.433 -11.052 1.00 95.81 96 PHE A CA 1
ATOM 740 C C . PHE A 1 96 ? -1.394 -2.504 -12.043 1.00 95.81 96 PHE A C 1
ATOM 742 O O . PHE A 1 96 ? -0.330 -3.074 -11.841 1.00 95.81 96 PHE A O 1
ATOM 749 N N . SER A 1 97 ? -2.083 -2.704 -13.172 1.00 95.19 97 SER A N 1
ATOM 750 C CA . SER A 1 97 ? -1.644 -3.638 -14.223 1.00 95.19 97 SER A CA 1
ATOM 751 C C . SER A 1 97 ? -0.326 -3.242 -14.903 1.00 95.19 97 SER A C 1
ATOM 753 O O . SER A 1 97 ? 0.176 -3.981 -15.743 1.00 95.19 97 SER A O 1
ATOM 755 N N . ARG A 1 98 ? 0.205 -2.048 -14.615 1.00 94.38 98 ARG A N 1
ATOM 756 C CA . ARG A 1 98 ? 1.495 -1.563 -15.128 1.00 94.38 98 ARG A CA 1
ATOM 757 C C . ARG A 1 98 ? 2.667 -1.954 -14.228 1.00 94.38 98 ARG A C 1
ATOM 759 O O . ARG A 1 98 ? 3.812 -1.769 -14.631 1.00 94.38 98 ARG A O 1
ATOM 766 N N . ILE A 1 99 ? 2.394 -2.444 -13.020 1.00 95.56 99 ILE A N 1
ATOM 767 C CA . ILE A 1 99 ? 3.416 -2.897 -12.079 1.00 95.56 99 ILE A CA 1
ATOM 768 C C . ILE A 1 99 ? 3.810 -4.326 -12.475 1.00 95.56 99 ILE A C 1
ATOM 770 O O . ILE A 1 99 ? 2.941 -5.199 -12.517 1.00 95.56 99 ILE A O 1
ATOM 774 N N . PRO A 1 100 ? 5.089 -4.581 -12.805 1.00 92.69 100 PRO A N 1
ATOM 775 C CA . PRO A 1 100 ? 5.538 -5.911 -13.197 1.00 92.69 100 PRO A CA 1
ATOM 776 C C . PRO A 1 100 ? 5.273 -6.940 -12.097 1.00 92.69 100 PRO A C 1
ATOM 778 O O . PRO A 1 100 ? 5.488 -6.644 -10.928 1.00 92.69 100 PRO A O 1
ATOM 781 N N . HIS A 1 101 ? 4.851 -8.145 -12.490 1.00 96.06 101 HIS A N 1
ATOM 782 C CA . HIS A 1 101 ? 4.632 -9.304 -11.606 1.00 96.06 101 HIS A CA 1
ATOM 783 C C . HIS A 1 101 ? 3.516 -9.160 -10.557 1.00 96.06 101 HIS A C 1
ATOM 785 O O . HIS A 1 101 ? 3.252 -10.111 -9.829 1.00 96.06 101 HIS A O 1
ATOM 791 N N . LEU A 1 102 ? 2.807 -8.029 -10.515 1.00 97.56 102 LEU A N 1
ATOM 792 C CA . LEU A 1 102 ? 1.656 -7.863 -9.638 1.00 97.56 102 LEU A CA 1
ATOM 793 C C . LEU A 1 102 ? 0.438 -8.626 -10.176 1.00 97.56 102 LEU A C 1
ATOM 795 O O . LEU A 1 102 ? -0.062 -8.341 -11.267 1.00 97.56 102 LEU A O 1
ATOM 799 N N . GLU A 1 103 ? -0.086 -9.547 -9.374 1.00 97.19 103 GLU A N 1
ATOM 800 C CA . GLU A 1 103 ? -1.346 -10.231 -9.659 1.00 97.19 103 GLU A CA 1
ATOM 801 C C . GLU A 1 103 ? -2.554 -9.385 -9.230 1.00 97.19 103 GLU A C 1
ATOM 803 O O . GLU A 1 103 ? -2.555 -8.764 -8.166 1.00 97.19 103 GLU A O 1
ATOM 808 N N . LEU A 1 104 ? -3.615 -9.380 -10.042 1.00 96.56 104 LEU A N 1
ATOM 809 C CA . LEU A 1 104 ? -4.873 -8.683 -9.750 1.00 96.56 104 LEU A CA 1
ATOM 810 C C . LEU A 1 104 ? -6.027 -9.686 -9.635 1.00 96.56 104 LEU A C 1
ATOM 812 O O . LEU A 1 104 ? -6.155 -10.564 -10.489 1.00 96.56 104 LEU A O 1
ATOM 816 N N . CYS A 1 105 ? -6.899 -9.508 -8.635 1.00 91.62 105 CYS A N 1
ATOM 817 C CA . CYS A 1 105 ? -8.042 -10.393 -8.352 1.00 91.62 105 CYS A CA 1
ATOM 818 C C . CYS A 1 105 ? -9.435 -9.723 -8.414 1.00 91.62 105 CYS A C 1
ATOM 820 O O . CYS A 1 105 ? -9.599 -8.495 -8.637 1.00 91.62 105 CYS A O 1
#

Nearest PDB structures (foldseek):
  5ecw-assembly1_B  TM=9.198E-01  e=3.814E-06  Shigella flexneri
  3zvk-assembly1_B  TM=8.737E-01  e=1.585E-06  Rickettsia felis
  5ecy-assembly1_E  TM=9.080E-01  e=4.323E-06  Shigella flexneri
  3tnd-assembly1_G  TM=9.221E-01  e=5.557E-06  Shigella flexneri
  5ecw-assembly1_A  TM=9.121E-01  e=1.108E-05  Shigella flexneri

Sequence (105 aa):
MYGHENTAVLATTSVNLFELFYGAYKSGSHKNILEVKDIQNSLHILNLSSTAVERAGKTLAALHKAGTLIEFRDVLIGTIAEVEGFSLKTYNKKHFSRIPHLELC

Secondary structure (DSSP, 8-state):
-------PPPEEEHHHHHHHHHHHHHHT-HHHHHHHHHHHHHSEEE---HHHHHHHHHHHHHHHHTT----HHHHHHHHHHHHTTPPBP-S-HHHHTTSTT--B-

pLDDT: mean 93.82, std 11.12, range [41.94, 98.62]

Foldseek 3Di:
DDDPPPDDAAAFEPLVLVVQCVVCVVVVDPVSNVVSVVVVVRHHYQYQDPQLVVLLVVLVVVCVVVVHDDDSSLSSRQSSCQVVVHADEDPVCVRSVSRPRHHHD